Protein AF-A0A920QVT3-F1 (afdb_monomer_lite)

pLDDT: mean 78.24, std 15.9, range [42.28, 92.44]

Sequence (62 aa):
MVTRGLNFGLEFTGGDLLEISYAGEADLADIRTTLLEEGFENPLVQIFGTVSDVLIRLRPRK

Radius of gyration: 14.79 Å; chains: 1; bounding box: 34×36×36 Å

Secondary structure (DSSP, 8-state):
-------------SS-EEEEE-SS---HHHHHHHHHHTT-SS-EEEE-SSTTEEEEE-----

Structure (mmCIF, N/CA/C/O backbone):
data_AF-A0A920QVT3-F1
#
_entry.id   AF-A0A920QVT3-F1
#
loop_
_atom_site.group_PDB
_atom_site.id
_atom_site.type_symbol
_atom_site.label_atom_id
_atom_site.label_alt_id
_atom_site.label_comp_id
_atom_site.label_asym_id
_atom_site.label_entity_id
_atom_site.label_seq_id
_atom_site.pdbx_PDB_ins_code
_atom_site.Cartn_x
_atom_site.Cartn_y
_atom_site.Cartn_z
_atom_site.occupancy
_atom_site.B_iso_or_equiv
_atom_site.auth_seq_id
_atom_site.auth_comp_id
_atom_site.auth_asym_id
_atom_site.auth_atom_id
_atom_site.pdbx_PDB_model_num
ATOM 1 N N . MET A 1 1 ? 20.542 -30.268 23.012 1.00 42.28 1 MET A N 1
ATOM 2 C CA . MET A 1 1 ? 20.923 -29.091 22.204 1.00 42.28 1 MET A CA 1
ATOM 3 C C . MET A 1 1 ? 19.636 -28.530 21.619 1.00 42.28 1 MET A C 1
ATOM 5 O O . MET A 1 1 ? 18.997 -29.218 20.840 1.00 42.28 1 MET A O 1
ATOM 9 N N . VAL A 1 2 ? 19.160 -27.389 22.123 1.00 49.34 2 VAL A N 1
ATOM 10 C CA . VAL A 1 2 ? 17.851 -26.825 21.753 1.00 49.34 2 VAL A CA 1
ATOM 11 C C . VAL A 1 2 ? 18.025 -26.014 20.475 1.00 49.34 2 VAL A C 1
ATOM 13 O O . VAL A 1 2 ? 18.768 -25.036 20.465 1.00 49.34 2 VAL A O 1
ATOM 16 N N . THR A 1 3 ? 17.350 -26.413 19.402 1.00 51.53 3 THR A N 1
ATOM 17 C CA . THR A 1 3 ? 17.241 -25.637 18.164 1.00 51.53 3 THR A CA 1
ATOM 18 C C . THR A 1 3 ? 16.361 -24.413 18.425 1.00 51.53 3 THR A C 1
ATOM 20 O O . THR A 1 3 ? 15.151 -24.437 18.207 1.00 51.53 3 THR A O 1
ATOM 23 N N . ARG A 1 4 ? 16.952 -23.332 18.947 1.00 55.31 4 ARG A N 1
ATOM 24 C CA . ARG A 1 4 ? 16.330 -22.002 18.897 1.00 55.31 4 ARG A CA 1
ATOM 25 C C . ARG A 1 4 ? 16.518 -21.475 17.483 1.00 55.31 4 ARG A C 1
ATOM 27 O O . ARG A 1 4 ? 17.640 -21.179 17.087 1.00 55.31 4 ARG A O 1
ATOM 34 N N . GLY A 1 5 ? 15.426 -21.395 16.735 1.00 48.66 5 GLY A N 1
ATOM 35 C CA . GLY A 1 5 ? 15.475 -20.855 15.383 1.00 48.66 5 GLY A CA 1
ATOM 36 C C . GLY A 1 5 ? 14.149 -20.805 14.636 1.00 48.66 5 GLY A C 1
ATOM 37 O O . GLY A 1 5 ? 14.184 -20.682 13.420 1.00 48.66 5 GLY A O 1
ATOM 38 N N . LEU A 1 6 ? 12.992 -20.874 15.308 1.00 46.78 6 LEU A N 1
ATOM 39 C CA . LEU A 1 6 ? 11.807 -20.246 14.724 1.00 46.78 6 LEU A CA 1
ATOM 40 C C . LEU A 1 6 ? 11.998 -18.739 14.917 1.00 46.78 6 LEU A C 1
ATOM 42 O O . LEU A 1 6 ? 11.766 -18.213 16.006 1.00 46.78 6 LEU A O 1
ATOM 46 N N . ASN A 1 7 ? 12.478 -18.049 13.884 1.00 49.03 7 ASN A N 1
ATOM 47 C CA . ASN A 1 7 ? 12.276 -16.610 13.813 1.00 49.03 7 ASN A CA 1
ATOM 48 C C . ASN A 1 7 ? 10.779 -16.407 13.570 1.00 49.03 7 ASN A C 1
ATOM 50 O O . ASN A 1 7 ? 10.307 -16.511 12.441 1.00 49.03 7 ASN A O 1
ATOM 54 N N . PHE A 1 8 ? 10.040 -16.140 14.647 1.00 50.53 8 PHE A N 1
ATOM 55 C CA . PHE A 1 8 ? 8.684 -15.585 14.642 1.00 50.53 8 PHE A CA 1
ATOM 56 C C . PHE A 1 8 ? 8.710 -14.143 14.094 1.00 50.53 8 PHE A C 1
ATOM 58 O O . PHE A 1 8 ? 8.247 -13.206 14.730 1.00 50.53 8 PHE A O 1
ATOM 65 N N . GLY A 1 9 ? 9.336 -13.944 12.935 1.00 49.47 9 GLY A N 1
ATOM 66 C CA . GLY A 1 9 ? 9.621 -12.643 12.337 1.00 49.47 9 GLY A CA 1
ATOM 67 C C . GLY A 1 9 ? 8.454 -12.070 11.544 1.00 49.47 9 GLY A C 1
ATOM 68 O O . GLY A 1 9 ? 8.679 -11.369 10.568 1.00 49.47 9 GLY A O 1
ATOM 69 N N . LEU A 1 10 ? 7.220 -12.374 11.933 1.00 58.88 10 LEU A N 1
ATOM 70 C CA . LEU A 1 10 ? 6.060 -11.612 11.501 1.00 58.88 10 LEU A CA 1
ATOM 71 C C . LEU A 1 10 ? 5.282 -11.295 12.767 1.00 58.88 10 LEU A C 1
ATOM 73 O O . LEU A 1 10 ? 4.369 -12.015 13.164 1.00 58.88 10 LEU A O 1
ATOM 77 N N . GLU A 1 11 ? 5.730 -10.260 13.470 1.00 50.44 11 GLU A N 1
ATOM 78 C CA . GLU A 1 11 ? 4.999 -9.678 14.587 1.00 50.44 11 GLU A CA 1
ATOM 79 C C . GLU A 1 11 ? 3.689 -9.090 14.028 1.00 50.44 11 GLU A C 1
ATOM 81 O O . GLU A 1 11 ? 3.575 -7.914 13.681 1.00 50.44 11 GLU A O 1
ATOM 86 N N . PHE A 1 12 ? 2.706 -9.967 13.824 1.00 54.12 12 PHE A N 1
ATOM 87 C CA . PHE A 1 12 ? 1.400 -9.645 13.283 1.00 54.12 12 PHE A CA 1
ATOM 88 C C . PHE A 1 12 ? 0.589 -8.985 14.392 1.00 54.12 12 PHE A C 1
ATOM 90 O O . PHE A 1 12 ? -0.053 -9.641 15.209 1.00 54.12 12 PHE A O 1
ATOM 97 N N . THR A 1 13 ? 0.632 -7.658 14.447 1.00 57.06 13 THR A N 1
ATOM 98 C CA . THR A 1 13 ? -0.070 -6.849 15.457 1.00 57.06 13 THR A CA 1
ATOM 99 C C . THR A 1 13 ? -1.583 -6.730 15.170 1.00 57.06 13 THR A C 1
ATOM 101 O O . THR A 1 13 ? -2.181 -5.703 15.469 1.00 57.06 13 THR A O 1
ATOM 104 N N . GLY A 1 14 ? -2.192 -7.765 14.572 1.00 58.81 14 GLY A N 1
ATOM 105 C CA . GLY A 1 14 ? -3.604 -7.823 14.180 1.00 58.81 14 GLY A CA 1
ATOM 106 C C . GLY A 1 14 ? -3.944 -6.932 12.978 1.00 58.81 14 GLY A C 1
ATOM 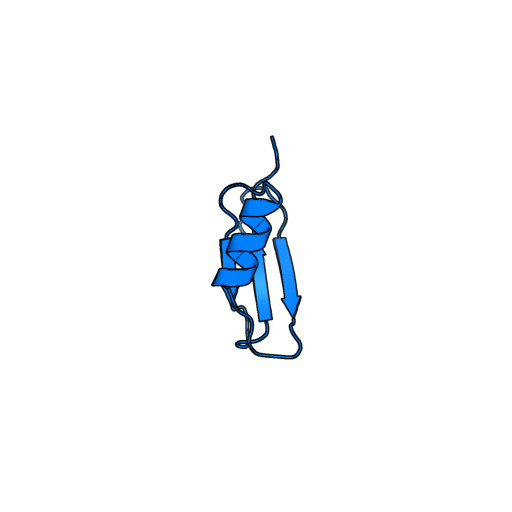107 O O . GLY A 1 14 ? -3.768 -5.717 13.038 1.00 58.81 14 GLY A O 1
ATOM 108 N N . GLY A 1 15 ? -4.452 -7.532 11.898 1.00 68.25 15 GLY A N 1
ATOM 109 C CA . GLY A 1 15 ? -4.948 -6.838 10.698 1.00 68.25 15 GLY A CA 1
ATOM 110 C C . GLY A 1 15 ? -4.449 -7.454 9.393 1.00 68.25 15 GLY A C 1
ATOM 111 O O . GLY A 1 15 ? -3.421 -8.108 9.396 1.00 68.25 15 GLY A O 1
ATOM 112 N N . ASP A 1 16 ? -5.159 -7.290 8.283 1.00 79.69 16 ASP A N 1
ATOM 113 C CA . ASP A 1 16 ? -4.829 -7.989 7.038 1.00 79.69 16 ASP A CA 1
ATOM 114 C C . ASP A 1 16 ? -3.498 -7.522 6.424 1.00 79.69 16 ASP A C 1
ATOM 116 O O . ASP A 1 16 ? -3.216 -6.323 6.321 1.00 79.69 16 ASP A O 1
ATOM 120 N N . LEU A 1 17 ? -2.676 -8.491 6.015 1.00 83.25 17 LEU A N 1
ATOM 121 C CA . LEU A 1 17 ? -1.445 -8.268 5.266 1.00 83.25 17 LEU A CA 1
ATOM 122 C C . LEU A 1 17 ? -1.662 -8.753 3.837 1.00 83.25 17 LEU A C 1
ATOM 124 O O . LEU A 1 17 ? -1.978 -9.923 3.624 1.00 83.25 17 LEU A O 1
ATOM 128 N N . LEU A 1 18 ? -1.497 -7.855 2.876 1.00 83.81 18 LEU A N 1
ATOM 129 C CA . LEU A 1 18 ? -1.694 -8.128 1.464 1.00 83.81 18 LEU A CA 1
ATOM 130 C C . LEU A 1 18 ? -0.397 -7.861 0.703 1.00 83.81 18 LEU A C 1
ATOM 132 O O . LEU A 1 18 ? 0.159 -6.767 0.764 1.00 83.81 18 LEU A O 1
ATOM 136 N N . GLU A 1 19 ? 0.065 -8.873 -0.018 1.00 87.69 19 GLU A N 1
ATOM 137 C CA . GLU A 1 19 ? 1.204 -8.797 -0.930 1.00 87.69 19 GLU A CA 1
ATOM 138 C C . GLU A 1 19 ? 0.676 -8.677 -2.360 1.00 87.69 19 GLU A C 1
ATOM 140 O O . GLU A 1 19 ? -0.114 -9.512 -2.804 1.00 87.69 19 GLU A O 1
ATOM 145 N N . ILE A 1 20 ? 1.085 -7.626 -3.073 1.00 86.38 20 ILE A N 1
ATOM 146 C CA . ILE A 1 20 ? 0.672 -7.366 -4.454 1.00 86.38 20 ILE A CA 1
ATOM 147 C C . ILE A 1 20 ? 1.909 -7.118 -5.310 1.00 86.38 20 ILE A C 1
ATOM 149 O O . ILE A 1 20 ? 2.690 -6.214 -5.023 1.00 86.38 20 ILE A O 1
ATOM 153 N N . SER A 1 21 ? 2.039 -7.867 -6.401 1.00 88.56 21 SER A N 1
ATOM 154 C CA . SER A 1 21 ? 3.036 -7.611 -7.442 1.00 88.56 21 SER A CA 1
ATOM 155 C C . SER A 1 21 ? 2.367 -6.935 -8.638 1.00 88.56 21 SER A C 1
ATOM 157 O O . SER A 1 21 ? 1.455 -7.493 -9.253 1.00 88.56 21 SER A O 1
ATOM 159 N N . TYR A 1 22 ? 2.815 -5.730 -8.972 1.00 85.75 22 TYR A N 1
ATOM 160 C CA . TYR A 1 22 ? 2.359 -4.970 -10.131 1.00 85.75 22 TYR A CA 1
ATOM 161 C C . TYR A 1 22 ? 3.167 -5.336 -11.381 1.00 85.75 22 TYR A C 1
ATOM 163 O O . TYR A 1 22 ? 4.315 -5.763 -11.309 1.00 85.75 22 TYR A O 1
ATOM 171 N N . ALA A 1 23 ? 2.576 -5.145 -12.562 1.00 84.50 23 ALA A N 1
ATOM 172 C CA . ALA A 1 23 ? 3.287 -5.342 -13.830 1.00 84.50 23 ALA A CA 1
ATOM 173 C C . ALA A 1 23 ? 4.296 -4.213 -14.144 1.00 84.50 23 ALA A C 1
ATOM 175 O O . ALA A 1 23 ? 5.124 -4.365 -15.039 1.00 84.50 23 ALA A O 1
ATOM 176 N N . GLY A 1 24 ? 4.211 -3.081 -13.438 1.00 86.38 24 GLY A N 1
ATOM 177 C CA . GLY A 1 24 ? 5.074 -1.907 -13.590 1.00 86.38 24 GLY A CA 1
ATOM 178 C C . GLY A 1 24 ? 5.482 -1.327 -12.236 1.00 86.38 24 GLY A C 1
ATOM 179 O O . GLY A 1 24 ? 5.260 -1.955 -11.202 1.00 86.38 24 GLY A O 1
ATOM 180 N N . GLU A 1 25 ? 6.102 -0.148 -12.236 1.00 88.88 25 GLU A N 1
ATOM 181 C CA . GLU A 1 25 ? 6.459 0.553 -10.997 1.00 88.88 25 GLU A CA 1
ATOM 182 C C . GLU A 1 25 ? 5.192 0.893 -10.205 1.00 88.88 25 GLU A C 1
ATOM 184 O O . GLU A 1 25 ? 4.235 1.440 -10.759 1.00 88.88 25 GLU A O 1
ATOM 189 N N . ALA A 1 26 ? 5.163 0.509 -8.930 1.00 88.62 26 ALA A N 1
ATOM 190 C CA . ALA A 1 26 ? 3.991 0.695 -8.097 1.00 88.62 26 ALA A CA 1
ATOM 191 C C . ALA A 1 26 ? 3.959 2.106 -7.495 1.00 88.62 26 ALA A C 1
ATOM 193 O O . ALA A 1 26 ? 4.907 2.536 -6.834 1.00 88.62 26 ALA A O 1
ATOM 194 N N . ASP A 1 27 ? 2.837 2.807 -7.664 1.00 91.12 27 ASP A N 1
ATOM 195 C CA . ASP A 1 27 ? 2.633 4.126 -7.071 1.00 91.12 27 ASP A CA 1
ATOM 196 C C . ASP A 1 27 ? 2.040 3.995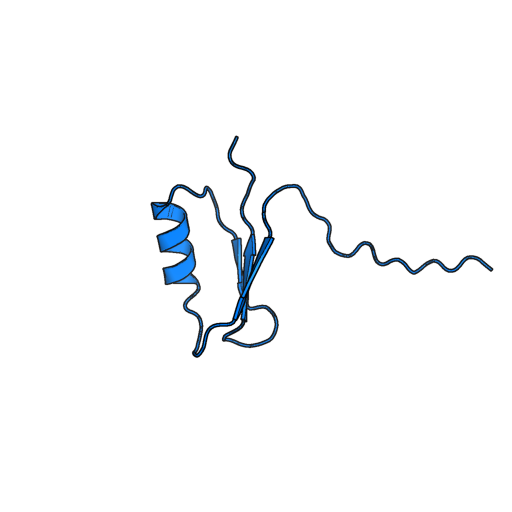 -5.660 1.00 91.12 27 ASP A C 1
ATOM 198 O O . ASP A 1 27 ? 0.843 3.785 -5.461 1.00 91.12 27 ASP A O 1
ATOM 202 N N . LEU A 1 28 ? 2.896 4.113 -4.643 1.00 90.25 28 LEU A N 1
ATOM 203 C CA . LEU A 1 28 ? 2.469 3.997 -3.247 1.00 90.25 28 LEU A CA 1
ATOM 204 C C . LEU A 1 28 ? 1.503 5.110 -2.821 1.00 90.25 28 LEU A C 1
ATOM 206 O O . LEU A 1 28 ? 0.730 4.913 -1.879 1.00 90.25 28 LEU A O 1
ATOM 210 N N . ALA A 1 29 ? 1.576 6.288 -3.446 1.00 91.06 29 ALA A N 1
ATOM 211 C CA . ALA A 1 29 ? 0.731 7.419 -3.091 1.00 91.06 29 ALA A CA 1
ATOM 212 C C . ALA A 1 29 ? -0.695 7.216 -3.611 1.00 91.06 29 ALA A C 1
ATOM 214 O O . ALA A 1 29 ? -1.641 7.458 -2.857 1.00 91.06 29 ALA A O 1
ATOM 215 N N . ASP A 1 30 ? -0.830 6.724 -4.842 1.00 92.25 30 ASP A N 1
ATOM 216 C CA . ASP A 1 30 ? -2.097 6.322 -5.451 1.00 92.25 30 ASP A CA 1
ATOM 217 C C . ASP A 1 30 ? -2.757 5.203 -4.636 1.00 92.25 30 ASP A C 1
ATOM 219 O O . ASP A 1 30 ? -3.836 5.406 -4.079 1.00 92.25 30 ASP A O 1
ATOM 223 N N . ILE A 1 31 ? -2.035 4.098 -4.399 1.00 90.62 31 ILE A N 1
ATOM 224 C CA . ILE A 1 31 ? -2.529 2.947 -3.621 1.00 90.62 31 ILE A CA 1
ATOM 225 C C . ILE A 1 31 ? -3.018 3.388 -2.236 1.00 90.62 31 ILE A C 1
ATOM 227 O O . ILE A 1 31 ? -4.099 3.002 -1.788 1.00 90.62 31 ILE A O 1
ATOM 231 N N . ARG A 1 32 ? -2.234 4.215 -1.534 1.00 90.62 32 ARG A N 1
ATOM 232 C CA . ARG A 1 32 ? -2.620 4.726 -0.213 1.00 90.62 32 ARG A CA 1
ATOM 233 C C . ARG A 1 32 ? -3.884 5.579 -0.288 1.00 90.62 32 ARG A C 1
ATOM 235 O O . ARG A 1 32 ? -4.713 5.484 0.612 1.00 90.62 32 ARG A O 1
ATOM 242 N N . THR A 1 33 ? -4.015 6.414 -1.314 1.00 92.44 33 THR A N 1
ATOM 243 C CA . THR A 1 33 ? -5.172 7.299 -1.494 1.00 92.44 33 THR A CA 1
ATOM 244 C C . THR A 1 33 ? -6.433 6.484 -1.752 1.00 92.44 33 THR A C 1
ATOM 246 O O . THR A 1 33 ? -7.400 6.648 -1.014 1.00 92.44 33 THR A O 1
ATOM 249 N N . THR A 1 34 ? -6.384 5.516 -2.669 1.00 91.56 34 THR A N 1
ATOM 250 C CA . THR A 1 34 ? -7.511 4.613 -2.939 1.00 91.56 34 THR A CA 1
ATOM 251 C C . THR A 1 34 ? -7.950 3.858 -1.686 1.00 91.56 34 THR A C 1
ATOM 253 O O . THR A 1 34 ? -9.135 3.786 -1.382 1.00 91.56 34 THR A O 1
ATOM 256 N N . LEU A 1 35 ? -7.004 3.331 -0.900 1.00 89.50 35 LEU A N 1
ATOM 257 C CA . LEU A 1 35 ? -7.336 2.630 0.344 1.00 89.50 35 LEU A CA 1
ATOM 258 C C . LEU A 1 35 ? -8.002 3.554 1.378 1.00 89.50 35 LEU A C 1
ATOM 260 O O . LEU A 1 35 ? -8.898 3.121 2.100 1.00 89.50 35 LEU A O 1
ATOM 264 N N . LEU A 1 36 ? -7.592 4.822 1.454 1.00 89.94 36 LEU A N 1
ATOM 265 C CA . LEU A 1 36 ? -8.245 5.807 2.320 1.00 89.94 36 LEU A CA 1
ATOM 266 C C . LEU A 1 36 ? -9.672 6.124 1.843 1.00 89.94 36 LEU A C 1
ATOM 268 O O . LEU A 1 36 ? -10.570 6.230 2.677 1.00 89.94 36 LEU A O 1
ATOM 272 N N . GLU A 1 37 ? -9.891 6.242 0.530 1.00 91.44 37 GLU A N 1
ATOM 273 C CA . GLU A 1 37 ? -11.215 6.476 -0.069 1.00 91.44 37 GLU A CA 1
ATOM 274 C C . GLU A 1 37 ? -12.179 5.303 0.159 1.00 91.44 37 GLU A C 1
ATOM 276 O O . GLU A 1 37 ? -13.348 5.519 0.476 1.00 91.44 37 GLU A O 1
ATOM 281 N N . GLU A 1 38 ? -11.675 4.068 0.114 1.00 88.31 38 GLU A N 1
ATOM 282 C CA . GLU A 1 38 ? -12.441 2.846 0.408 1.00 88.31 38 GLU A CA 1
ATOM 283 C C . GLU A 1 38 ? -12.734 2.653 1.914 1.00 88.31 38 GLU A C 1
ATOM 285 O O . GLU A 1 38 ? -13.402 1.697 2.321 1.00 88.31 38 GLU A O 1
ATOM 290 N N . GLY A 1 39 ? -12.257 3.564 2.770 1.00 87.00 39 GLY A N 1
ATOM 291 C CA . GLY A 1 39 ? -12.544 3.572 4.204 1.00 87.00 39 GLY A CA 1
ATOM 292 C C . GLY A 1 39 ? -11.579 2.747 5.058 1.00 87.00 39 GLY A C 1
ATOM 293 O O . GLY A 1 39 ? -11.915 2.401 6.194 1.00 87.00 39 GLY A O 1
ATOM 294 N N . PHE A 1 40 ? -10.382 2.426 4.555 1.00 85.81 40 PHE A N 1
ATOM 295 C CA . PHE A 1 40 ? -9.324 1.838 5.377 1.00 85.81 40 PHE A CA 1
ATOM 296 C C . PHE A 1 40 ? -8.583 2.928 6.157 1.00 85.81 40 PHE A C 1
ATOM 298 O O . PHE A 1 40 ? -7.990 3.841 5.589 1.00 85.81 40 PHE A O 1
ATOM 305 N N . GLU A 1 41 ? -8.570 2.827 7.487 1.00 82.69 41 GLU A N 1
ATOM 306 C CA . GLU A 1 41 ? -7.932 3.831 8.343 1.00 82.69 41 GLU A CA 1
ATOM 307 C C . GLU A 1 41 ? -6.432 3.579 8.548 1.00 82.69 41 GLU A C 1
ATOM 309 O O . GLU A 1 41 ? -6.028 2.669 9.286 1.00 82.69 41 GLU A O 1
ATOM 314 N N . ASN A 1 42 ? -5.611 4.494 8.026 1.00 82.62 42 ASN A N 1
ATOM 315 C CA . ASN A 1 42 ? -4.144 4.455 8.081 1.00 82.62 42 ASN A CA 1
ATOM 316 C C . ASN A 1 42 ? -3.552 3.175 7.454 1.00 82.62 42 ASN A C 1
ATOM 318 O O . ASN A 1 42 ? -2.873 2.416 8.155 1.00 82.62 42 ASN A O 1
ATOM 322 N N . PRO A 1 43 ? -3.801 2.919 6.154 1.00 88.06 43 PRO A N 1
ATOM 323 C CA . PRO A 1 43 ? -3.170 1.816 5.446 1.00 88.06 43 PRO A CA 1
ATOM 324 C C . PRO A 1 43 ? -1.662 2.069 5.358 1.00 88.06 43 PRO A C 1
ATOM 326 O O . PRO A 1 43 ? -1.218 3.156 4.977 1.00 88.06 43 PRO A O 1
ATOM 329 N N . LEU A 1 44 ? -0.866 1.065 5.718 1.00 88.19 44 LEU A N 1
ATOM 330 C CA . LEU A 1 44 ? 0.585 1.124 5.590 1.00 88.19 44 LEU A CA 1
ATOM 331 C C . LEU A 1 44 ? 0.980 0.414 4.299 1.00 88.19 44 LEU A C 1
ATOM 333 O O . LEU A 1 44 ? 0.804 -0.792 4.175 1.00 88.19 44 LEU A O 1
ATOM 337 N N . VAL A 1 45 ? 1.477 1.185 3.337 1.00 90.81 45 VAL A N 1
ATOM 338 C CA . VAL A 1 45 ? 1.858 0.720 1.999 1.00 90.81 45 VAL A CA 1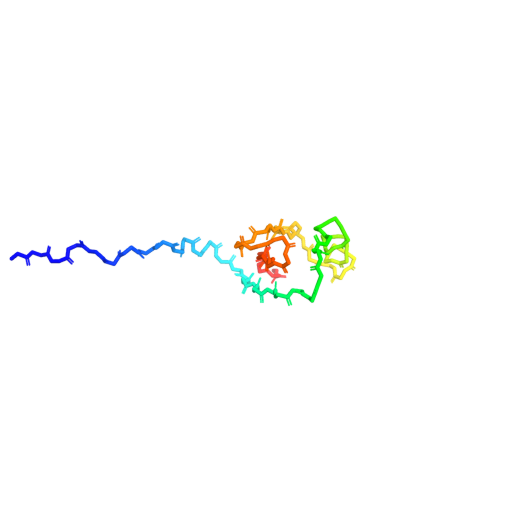
ATOM 339 C C . VAL A 1 45 ? 3.366 0.880 1.866 1.00 90.81 45 VAL A C 1
ATOM 341 O O . VAL A 1 45 ? 3.887 1.972 2.101 1.00 90.81 45 VAL A O 1
ATOM 344 N N . GLN A 1 46 ? 4.074 -0.191 1.519 1.00 89.56 46 GLN A N 1
ATOM 345 C CA . GLN A 1 46 ? 5.530 -0.179 1.373 1.00 89.56 46 GLN A CA 1
ATOM 346 C C . GLN A 1 46 ? 5.992 -1.124 0.267 1.00 89.56 46 GLN A C 1
ATOM 348 O O . GLN A 1 46 ? 5.343 -2.128 0.006 1.00 89.56 46 GLN A O 1
ATOM 353 N N . ILE A 1 47 ? 7.135 -0.832 -0.351 1.00 89.50 47 ILE A N 1
ATOM 354 C CA . ILE A 1 47 ? 7.760 -1.739 -1.320 1.00 89.50 47 ILE A CA 1
ATOM 355 C C . ILE A 1 47 ? 8.373 -2.941 -0.588 1.00 89.50 47 ILE A C 1
ATOM 357 O O . ILE A 1 47 ? 9.020 -2.770 0.449 1.00 89.50 47 ILE A O 1
ATOM 361 N N . PHE A 1 48 ? 8.215 -4.143 -1.140 1.00 85.12 48 PHE A N 1
ATOM 362 C CA . PHE A 1 48 ? 8.803 -5.368 -0.604 1.00 85.12 48 PHE A CA 1
A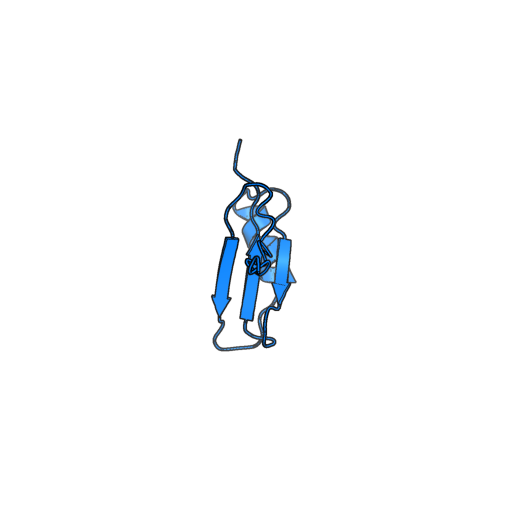TOM 363 C C . PHE A 1 48 ? 9.444 -6.217 -1.707 1.00 85.12 48 PHE A C 1
ATOM 365 O O . PHE A 1 48 ? 8.785 -7.014 -2.356 1.00 85.12 48 PHE A O 1
ATOM 372 N N . GLY A 1 49 ? 10.757 -6.077 -1.897 1.00 86.81 49 GLY A N 1
ATOM 373 C CA . GLY A 1 49 ? 11.503 -6.809 -2.925 1.00 86.81 49 GLY A CA 1
ATOM 374 C C . GLY A 1 49 ? 11.921 -5.895 -4.070 1.00 86.81 49 GLY A C 1
ATOM 375 O O . GLY A 1 49 ? 13.035 -5.371 -4.043 1.00 86.81 49 GLY A O 1
ATOM 376 N N . THR A 1 50 ? 11.048 -5.696 -5.061 1.00 87.75 50 THR A N 1
ATOM 377 C CA . THR A 1 50 ? 11.291 -4.801 -6.208 1.00 87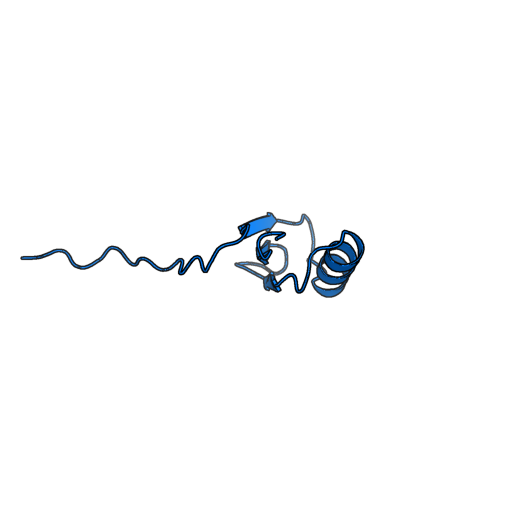.75 50 THR A CA 1
ATOM 378 C C . THR A 1 50 ? 10.336 -3.610 -6.213 1.00 87.75 50 THR A C 1
ATOM 380 O O . THR A 1 50 ? 9.333 -3.626 -5.515 1.00 87.75 50 THR A O 1
ATOM 383 N N . VAL A 1 51 ? 10.599 -2.579 -7.025 1.00 88.06 51 VAL A N 1
ATOM 384 C CA . VAL A 1 51 ? 9.729 -1.383 -7.142 1.00 88.06 51 VAL A CA 1
ATOM 385 C C . VAL A 1 51 ? 8.294 -1.685 -7.598 1.00 88.06 51 VAL A C 1
ATOM 387 O O . VAL A 1 51 ? 7.428 -0.817 -7.535 1.00 88.06 51 VAL A O 1
ATOM 390 N N . SER A 1 52 ? 8.046 -2.908 -8.058 1.00 90.69 52 SER A N 1
ATOM 391 C CA . SER A 1 52 ? 6.735 -3.407 -8.460 1.00 90.69 52 SER A CA 1
ATOM 392 C C . SER A 1 52 ? 6.037 -4.221 -7.374 1.00 90.69 52 SER A C 1
ATOM 394 O O . SER A 1 52 ? 4.838 -4.460 -7.473 1.00 90.69 52 SER A O 1
ATOM 396 N N . ASP A 1 53 ? 6.757 -4.656 -6.344 1.00 90.44 53 ASP A N 1
ATOM 397 C CA . A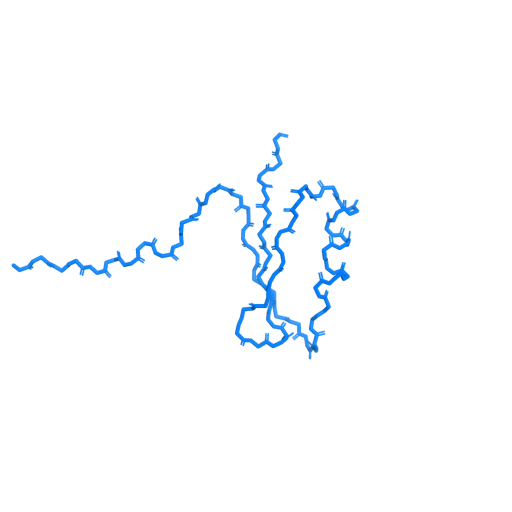SP A 1 53 ? 6.214 -5.473 -5.267 1.00 90.44 53 ASP A CA 1
ATOM 398 C C . ASP A 1 53 ? 5.849 -4.592 -4.077 1.00 90.44 53 ASP A C 1
ATOM 400 O O . ASP A 1 53 ? 6.687 -3.872 -3.531 1.00 90.44 53 ASP A O 1
ATOM 404 N N . VAL A 1 54 ? 4.591 -4.660 -3.652 1.00 91.88 54 VAL A N 1
ATOM 405 C CA . VAL A 1 54 ? 4.042 -3.828 -2.585 1.00 91.88 54 VAL A CA 1
ATOM 406 C C . VAL A 1 54 ? 3.429 -4.696 -1.502 1.00 91.88 54 VAL A C 1
ATOM 408 O O . VAL A 1 54 ? 2.605 -5.572 -1.752 1.00 91.88 54 VAL A O 1
ATOM 411 N N . LEU A 1 55 ? 3.798 -4.383 -0.269 1.00 90.31 55 LEU A N 1
ATOM 412 C CA . LEU A 1 55 ? 3.176 -4.881 0.937 1.00 90.31 55 LEU A CA 1
ATOM 413 C C . LEU A 1 55 ? 2.206 -3.830 1.472 1.00 90.31 55 LEU A C 1
ATOM 415 O O . LEU A 1 55 ? 2.593 -2.699 1.781 1.00 90.31 55 LEU A O 1
ATOM 419 N N . ILE A 1 56 ? 0.949 -4.224 1.614 1.00 89.38 56 ILE A N 1
ATOM 420 C CA . ILE A 1 56 ? -0.112 -3.413 2.192 1.00 89.38 56 ILE A CA 1
ATOM 421 C C . ILE A 1 56 ? -0.501 -4.038 3.518 1.00 89.38 56 ILE A C 1
ATOM 423 O O . ILE A 1 56 ? -0.828 -5.219 3.608 1.00 89.38 56 ILE A O 1
ATOM 427 N N . ARG A 1 57 ? -0.496 -3.221 4.559 1.00 87.44 57 ARG A N 1
ATOM 428 C CA . ARG A 1 57 ? -0.939 -3.608 5.884 1.00 87.44 57 ARG A CA 1
ATOM 429 C C . ARG A 1 57 ? -2.145 -2.777 6.282 1.00 87.44 57 ARG A C 1
ATOM 431 O O . ARG A 1 57 ? -2.072 -1.551 6.389 1.00 87.44 57 ARG A O 1
ATOM 438 N N . LEU A 1 58 ? -3.239 -3.477 6.537 1.00 85.69 58 LEU A N 1
ATOM 439 C CA . LEU A 1 58 ? -4.514 -2.917 6.944 1.00 85.69 58 LEU A CA 1
ATOM 440 C C . LEU A 1 58 ? -4.719 -3.177 8.433 1.00 85.69 58 LEU A C 1
ATOM 442 O O . LEU A 1 58 ? -4.324 -4.213 8.966 1.00 85.69 58 LEU A O 1
ATOM 446 N N . ARG A 1 59 ? -5.320 -2.216 9.135 1.00 80.44 59 ARG A N 1
ATOM 447 C CA . ARG A 1 59 ? -5.776 -2.433 10.512 1.00 80.44 59 ARG A CA 1
ATOM 448 C C . ARG A 1 59 ? -7.159 -3.089 10.479 1.00 80.44 59 ARG A C 1
ATOM 450 O O . ARG A 1 59 ? -7.937 -2.784 9.576 1.00 80.44 59 ARG A O 1
ATOM 457 N N . PRO A 1 60 ? -7.484 -3.970 11.441 1.00 68.38 60 PRO A N 1
ATOM 458 C CA . PRO A 1 60 ? -8.785 -4.618 11.487 1.00 68.38 60 PRO A CA 1
ATOM 459 C C . PRO A 1 60 ? -9.870 -3.551 11.642 1.00 68.38 60 PRO A C 1
ATOM 461 O O . PRO A 1 60 ? -9.778 -2.686 12.519 1.00 68.38 60 PRO A O 1
ATOM 464 N N . ARG A 1 61 ? -10.884 -3.604 10.773 1.00 64.06 61 ARG A N 1
ATOM 465 C CA . ARG A 1 61 ? -12.047 -2.715 10.839 1.00 64.06 61 ARG A CA 1
ATOM 466 C C . ARG A 1 61 ? -12.821 -3.071 12.113 1.00 64.06 61 ARG A C 1
ATOM 468 O O . ARG A 1 61 ? -13.231 -4.221 12.264 1.00 64.06 61 ARG A O 1
ATOM 475 N N . LYS A 1 62 ? -12.900 -2.135 13.061 1.00 57.09 62 LYS A N 1
ATOM 476 C CA . LYS A 1 62 ? -13.573 -2.346 14.350 1.00 57.09 62 LYS A CA 1
ATOM 477 C C . LYS A 1 62 ? -15.091 -2.363 14.190 1.00 57.09 62 LYS A C 1
ATOM 479 O O . LYS A 1 62 ? -15.585 -1.663 13.279 1.00 57.09 62 LYS A O 1
#

Foldseek 3Di:
DDPPDPPPVCPCPAFDKDKDFAPDQDDQVVVQVVCVVVPFDPWDWDADDDSRIIIITTHDDD